Protein AF-A0A2W6E087-F1 (afdb_monomer)

Secondary structure (DSSP, 8-state):
-----------S----HHHHHHHGGGGTTHHHHTTTTS-----S-STTTTTTTT--HHHHHHHHHTS--BTTSEEEEETTEEPPGGGTEE--STT-----EE-HHHHHHHHHTTPEEEE--GGGT-HHHHHHHHHHHHHHTS-----EEE---

Radius of gyration: 19.75 Å; Cα contacts (8 Å, |Δi|>4): 188; chains: 1; bounding box: 47×32×62 Å

Structure (mmCIF, N/CA/C/O backbone):
data_AF-A0A2W6E087-F1
#
_entry.id   AF-A0A2W6E087-F1
#
loop_
_atom_site.group_PDB
_atom_site.id
_atom_site.type_symbol
_atom_site.label_atom_id
_atom_site.label_alt_id
_atom_site.label_comp_id
_atom_site.label_asym_id
_atom_site.label_entity_id
_atom_site.label_seq_id
_atom_site.pdbx_PDB_ins_code
_atom_site.Cartn_x
_atom_site.Cartn_y
_atom_site.Cartn_z
_atom_site.occupancy
_atom_site.B_iso_or_equiv
_atom_site.auth_seq_id
_atom_site.auth_comp_id
_atom_site.auth_asym_id
_atom_site.auth_atom_id
_atom_site.pdbx_PDB_model_num
ATOM 1 N N . MET A 1 1 ? 16.259 -15.821 42.003 1.00 38.47 1 MET A N 1
ATOM 2 C CA . MET A 1 1 ? 15.987 -14.399 41.713 1.00 38.47 1 MET A CA 1
ATOM 3 C C . MET A 1 1 ? 15.234 -14.382 40.394 1.00 38.47 1 MET A C 1
ATOM 5 O O . MET A 1 1 ? 15.842 -14.478 39.340 1.00 38.47 1 MET A O 1
ATOM 9 N N . THR A 1 2 ? 13.910 -14.466 40.466 1.00 31.62 2 THR A N 1
ATOM 10 C CA . THR A 1 2 ? 13.040 -14.691 39.305 1.00 31.62 2 THR A CA 1
ATOM 11 C C . THR A 1 2 ? 12.328 -13.376 39.052 1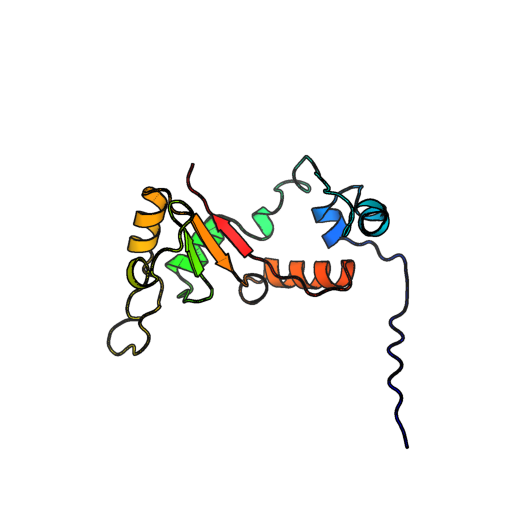.00 31.62 2 THR A C 1
ATOM 13 O O . THR A 1 2 ? 11.498 -12.962 39.858 1.00 31.62 2 THR A O 1
ATOM 16 N N . VAL A 1 3 ? 12.731 -12.662 38.003 1.00 33.72 3 VAL A N 1
ATOM 17 C CA . VAL A 1 3 ? 12.068 -11.421 37.601 1.00 33.72 3 VAL A CA 1
ATOM 18 C C . VAL A 1 3 ? 10.839 -11.822 36.796 1.00 33.72 3 VAL A C 1
ATOM 20 O O . VAL A 1 3 ? 10.934 -12.149 35.617 1.00 33.72 3 VAL A O 1
ATOM 23 N N . SER A 1 4 ? 9.691 -11.862 37.467 1.00 30.88 4 SER A N 1
ATOM 24 C CA . SER A 1 4 ? 8.390 -11.877 36.808 1.00 30.88 4 SER A CA 1
ATOM 25 C C . SER A 1 4 ? 8.163 -10.501 36.196 1.00 30.88 4 SER A C 1
ATOM 27 O O . SER A 1 4 ? 7.915 -9.530 36.910 1.00 30.88 4 SER A O 1
ATOM 29 N N . THR A 1 5 ? 8.274 -10.406 34.876 1.00 36.34 5 THR A N 1
ATOM 30 C CA . THR A 1 5 ? 7.877 -9.212 34.132 1.00 36.34 5 THR A CA 1
ATOM 31 C C . THR A 1 5 ? 6.356 -9.201 34.048 1.00 36.34 5 THR A C 1
ATOM 33 O O . THR A 1 5 ? 5.754 -9.763 33.139 1.00 36.34 5 THR A O 1
ATOM 36 N N . THR A 1 6 ? 5.714 -8.609 35.048 1.00 37.81 6 THR A N 1
ATOM 37 C CA . THR A 1 6 ? 4.302 -8.245 34.966 1.00 37.81 6 THR A CA 1
ATOM 38 C C . THR A 1 6 ? 4.203 -7.050 34.018 1.00 37.81 6 THR A C 1
ATOM 40 O O . THR A 1 6 ? 4.461 -5.919 34.429 1.00 37.81 6 THR A O 1
ATOM 43 N N . GLU A 1 7 ? 3.859 -7.271 32.747 1.00 39.56 7 GLU A N 1
ATOM 44 C CA . GLU A 1 7 ? 3.421 -6.184 31.862 1.00 39.56 7 GLU A CA 1
ATOM 45 C C . GLU A 1 7 ? 2.048 -5.688 32.330 1.00 39.56 7 GLU A C 1
ATOM 47 O O . GLU A 1 7 ? 0.986 -6.097 31.867 1.00 39.56 7 GLU A O 1
ATOM 52 N N . ALA A 1 8 ? 2.079 -4.793 33.311 1.00 49.19 8 ALA A N 1
ATOM 53 C CA . ALA A 1 8 ? 0.958 -3.943 33.658 1.00 49.19 8 ALA A CA 1
ATOM 54 C C . ALA A 1 8 ? 0.934 -2.736 32.703 1.00 49.19 8 ALA A C 1
ATOM 56 O O . ALA A 1 8 ? 1.391 -1.646 33.044 1.00 49.19 8 ALA A O 1
ATOM 57 N N . GLY A 1 9 ? 0.384 -2.926 31.501 1.00 39.34 9 GLY A N 1
ATOM 58 C CA . GLY A 1 9 ? 0.006 -1.835 30.599 1.00 39.34 9 GLY A CA 1
ATOM 59 C C . GLY A 1 9 ? -1.353 -1.234 30.985 1.00 39.34 9 GLY A C 1
ATOM 60 O O . GLY A 1 9 ? -2.394 -1.653 30.494 1.00 39.34 9 GLY A O 1
ATOM 61 N N . ARG A 1 10 ? -1.342 -0.271 31.909 1.00 46.94 10 ARG A N 1
ATOM 62 C CA . ARG A 1 10 ? -2.453 0.624 32.319 1.00 46.94 10 ARG A CA 1
ATOM 63 C C . ARG A 1 10 ? -2.859 1.543 31.138 1.00 46.94 10 ARG A C 1
ATOM 65 O O . ARG A 1 10 ? -1.960 1.976 30.435 1.00 46.94 10 ARG A O 1
ATOM 72 N N . ALA A 1 11 ? -4.094 1.982 30.845 1.00 46.34 11 ALA A N 1
ATOM 73 C CA . ALA A 1 11 ? -5.457 1.904 31.403 1.00 46.34 11 ALA A CA 1
ATOM 74 C C . ALA A 1 11 ? -6.481 2.353 30.309 1.00 46.34 11 ALA A C 1
ATOM 76 O O . ALA A 1 11 ? -6.071 2.897 29.284 1.00 46.34 11 ALA A O 1
ATOM 77 N N . PRO A 1 12 ? -7.799 2.158 30.517 1.00 46.28 12 PRO A N 1
ATOM 78 C CA . PRO A 1 12 ? -8.853 2.287 29.507 1.00 46.28 12 PRO A CA 1
ATOM 79 C C . PRO A 1 12 ? -9.319 3.739 29.289 1.00 46.28 12 PRO A C 1
ATOM 81 O O . PRO A 1 12 ? -9.363 4.525 30.230 1.00 46.28 12 PRO A O 1
ATOM 84 N N . GLY A 1 13 ? -9.734 4.071 28.059 1.00 48.97 13 GLY A N 1
ATOM 85 C CA . GLY A 1 13 ? -10.469 5.312 27.753 1.00 48.97 13 GLY A CA 1
ATOM 86 C C . GLY A 1 13 ? -9.678 6.445 27.088 1.00 48.97 13 GLY A C 1
ATOM 87 O O . GLY A 1 13 ? -10.091 7.595 27.189 1.00 48.97 13 GLY A O 1
ATOM 88 N N . GLY A 1 14 ? -8.559 6.157 26.418 1.00 62.06 14 GLY A N 1
ATOM 89 C CA . GLY A 1 14 ? -7.933 7.122 25.508 1.00 62.06 14 GLY A CA 1
ATOM 90 C C . GLY A 1 14 ? -8.779 7.293 24.247 1.00 62.06 14 GLY A C 1
ATOM 91 O O . GLY A 1 14 ? -9.333 6.310 23.747 1.00 62.06 14 GLY A O 1
ATOM 92 N N . ASP A 1 15 ? -8.893 8.526 23.740 1.00 76.62 15 ASP A N 1
ATOM 93 C CA . ASP A 1 15 ? -9.405 8.734 22.384 1.00 76.62 15 ASP A CA 1
ATOM 94 C C . ASP A 1 15 ? -8.591 7.825 21.456 1.00 76.62 15 ASP A C 1
ATOM 96 O O . ASP A 1 15 ? -7.372 7.744 21.602 1.00 76.62 15 ASP A O 1
ATOM 100 N N . ARG A 1 16 ? -9.271 7.063 20.596 1.00 91.25 16 ARG A N 1
ATOM 101 C CA . ARG A 1 16 ? -8.657 6.116 19.654 1.00 91.25 16 ARG A CA 1
ATOM 102 C C . ARG A 1 16 ? -8.608 6.786 18.284 1.00 91.25 16 ARG A C 1
ATOM 104 O O . ARG A 1 16 ? -9.470 6.488 17.453 1.00 91.25 16 ARG A O 1
ATOM 111 N N . PRO A 1 17 ? -7.743 7.790 18.062 1.00 92.62 17 PRO A N 1
ATOM 112 C CA . PRO A 1 17 ? -7.851 8.701 16.930 1.00 92.62 17 PRO A CA 1
ATOM 113 C C . PRO A 1 17 ? -7.673 8.006 15.579 1.00 92.62 17 PRO A C 1
ATOM 115 O O . PRO A 1 17 ? -8.403 8.325 14.641 1.00 92.62 17 PRO A O 1
ATOM 118 N N . ALA A 1 18 ? -6.758 7.041 15.458 1.00 94.44 18 ALA A N 1
ATOM 119 C CA . ALA A 1 18 ? -6.538 6.329 14.205 1.00 94.44 18 ALA A CA 1
ATOM 120 C C . ALA A 1 18 ? -7.697 5.366 13.918 1.00 94.44 18 ALA A C 1
ATOM 122 O O . ALA A 1 18 ? -8.208 5.326 12.796 1.00 94.44 18 ALA A O 1
ATOM 123 N N . LEU A 1 19 ? -8.200 4.665 14.939 1.00 94.44 19 LEU A N 1
ATOM 124 C CA . LEU A 1 19 ? -9.399 3.842 14.794 1.00 94.44 19 LEU A CA 1
ATOM 125 C C . LEU A 1 19 ? -10.634 4.696 14.492 1.00 94.44 19 LEU A C 1
ATOM 127 O O . LEU A 1 19 ? -11.435 4.319 13.644 1.00 94.44 19 LEU A O 1
ATOM 131 N N . ARG A 1 20 ? -10.789 5.858 15.133 1.00 92.88 20 ARG A N 1
ATOM 132 C CA . ARG A 1 20 ? -11.865 6.826 14.870 1.00 92.88 20 ARG A CA 1
ATOM 133 C C . ARG A 1 20 ? -11.789 7.372 13.457 1.00 92.88 20 ARG A C 1
ATOM 135 O O . ARG A 1 20 ? -12.823 7.532 12.818 1.00 92.88 20 ARG A O 1
ATOM 142 N N . ARG A 1 21 ? -10.589 7.581 12.926 1.00 91.69 21 ARG A N 1
ATOM 143 C CA . ARG A 1 21 ? -10.400 7.951 11.524 1.00 91.69 21 ARG A CA 1
ATOM 144 C C . ARG A 1 21 ? -10.878 6.853 10.564 1.00 91.69 21 ARG A C 1
ATOM 146 O O . ARG A 1 21 ? -11.488 7.177 9.552 1.00 91.69 21 ARG A O 1
ATOM 153 N N . CYS A 1 22 ? -10.662 5.576 10.889 1.00 91.88 22 CYS A N 1
ATOM 154 C CA . CYS A 1 22 ? -11.119 4.435 10.081 1.00 91.88 22 CYS A CA 1
ATOM 155 C C . CYS A 1 22 ? -12.618 4.119 10.236 1.00 91.88 22 CYS A C 1
ATOM 157 O O . CYS A 1 22 ? -13.301 3.825 9.258 1.00 91.88 22 CYS A O 1
ATOM 159 N N . ALA A 1 23 ? -13.124 4.137 11.469 1.00 92.12 23 ALA A N 1
ATOM 160 C CA . ALA A 1 23 ? -14.444 3.630 11.841 1.00 92.12 23 ALA A CA 1
ATOM 161 C C . ALA A 1 23 ? -15.457 4.741 12.177 1.00 92.12 23 ALA A C 1
ATOM 163 O O . ALA A 1 23 ? -16.623 4.450 12.445 1.00 92.12 23 ALA A O 1
ATOM 164 N N . GLY A 1 24 ? -15.055 6.012 12.153 1.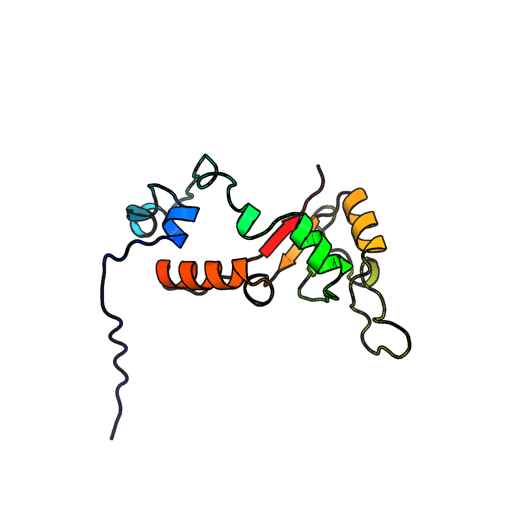00 90.06 24 GLY A N 1
ATOM 165 C CA . GLY A 1 24 ? -15.920 7.149 12.461 1.00 90.06 24 GLY A CA 1
ATOM 166 C C . GLY A 1 24 ? -16.528 7.049 13.861 1.00 90.06 24 GLY A C 1
ATOM 167 O O . GLY A 1 24 ? -15.852 6.724 14.840 1.00 90.06 24 GLY A O 1
ATOM 168 N N . SER A 1 25 ? -17.836 7.291 13.955 1.00 89.50 25 SER A N 1
ATOM 169 C CA . SER A 1 25 ? -18.595 7.162 15.206 1.00 89.50 25 SER A CA 1
ATOM 170 C C . SER A 1 25 ? -18.634 5.733 15.757 1.00 89.50 25 SER A C 1
ATOM 172 O O . SER A 1 25 ? -18.843 5.554 16.953 1.00 89.50 25 SER A O 1
ATOM 174 N N . ALA A 1 26 ? -18.384 4.710 14.932 1.00 91.62 26 ALA A N 1
ATOM 175 C CA . ALA A 1 26 ? -18.406 3.317 15.370 1.00 91.62 26 ALA A CA 1
ATOM 176 C C . ALA A 1 26 ? -17.152 2.902 16.164 1.00 91.62 26 ALA A C 1
ATOM 178 O O . ALA A 1 26 ? -17.135 1.815 16.737 1.00 91.62 26 ALA A O 1
ATOM 179 N N . ALA A 1 27 ? -16.110 3.739 16.232 1.00 92.81 27 ALA A N 1
ATOM 180 C CA . ALA A 1 27 ? -14.839 3.393 16.874 1.00 92.81 27 ALA A CA 1
ATOM 181 C C . ALA A 1 27 ? -14.953 3.037 18.367 1.00 92.81 27 ALA A C 1
ATOM 183 O O . ALA A 1 27 ? -14.220 2.175 18.854 1.00 92.81 27 ALA A O 1
ATOM 184 N N . GLU A 1 28 ? -15.887 3.657 19.091 1.00 92.12 28 GLU A N 1
ATOM 185 C CA . GLU A 1 28 ? -16.108 3.384 20.517 1.00 92.12 28 GLU A CA 1
ATOM 186 C C . GLU A 1 28 ? -16.667 1.967 20.747 1.00 92.12 28 GLU A C 1
ATOM 188 O O . GLU A 1 28 ? -16.187 1.232 21.610 1.00 92.12 28 GLU A O 1
ATOM 193 N N . GLY A 1 29 ? -17.615 1.537 19.905 1.00 93.25 29 GLY A N 1
ATOM 194 C CA . GLY A 1 29 ? -18.236 0.206 19.952 1.00 93.25 29 GLY A CA 1
ATOM 195 C C . GLY A 1 29 ? -17.536 -0.868 19.113 1.00 93.25 29 GLY A C 1
ATOM 196 O O . GLY A 1 29 ? -17.927 -2.034 19.168 1.00 93.25 29 GLY A O 1
ATOM 197 N N . PHE A 1 30 ? -16.502 -0.512 18.345 1.00 94.75 30 PHE A N 1
ATOM 198 C CA . PHE A 1 30 ? -15.925 -1.363 17.299 1.00 94.75 30 PHE A CA 1
ATOM 199 C C . PHE A 1 30 ? -15.524 -2.763 17.787 1.00 94.75 30 PHE A C 1
ATOM 201 O O . PHE A 1 30 ? -15.932 -3.766 17.198 1.00 94.75 30 PHE A O 1
ATOM 208 N N . ALA A 1 31 ? -14.780 -2.845 18.893 1.00 93.81 31 ALA A N 1
ATOM 209 C CA . ALA A 1 31 ? -14.317 -4.118 19.446 1.00 93.81 31 ALA A CA 1
ATOM 210 C C . ALA A 1 31 ? -15.472 -5.014 19.934 1.00 93.81 31 ALA A C 1
ATOM 212 O O . ALA A 1 31 ? -15.426 -6.230 19.780 1.00 93.81 31 ALA A O 1
ATOM 213 N N . ARG A 1 32 ? -16.523 -4.411 20.502 1.00 94.50 32 ARG A N 1
ATOM 214 C CA . ARG A 1 32 ? -17.683 -5.124 21.053 1.00 94.50 32 ARG A CA 1
ATOM 215 C C . ARG A 1 32 ? -18.606 -5.637 19.951 1.00 94.50 32 ARG A C 1
ATOM 217 O O . ARG A 1 32 ? -19.082 -6.768 20.014 1.00 94.50 32 ARG A O 1
ATOM 224 N N . ASP A 1 33 ? -18.871 -4.793 18.959 1.00 96.25 33 ASP A N 1
ATOM 225 C CA . ASP A 1 33 ? -19.955 -5.010 18.004 1.00 96.25 33 ASP A CA 1
ATOM 226 C C . ASP A 1 33 ? -19.495 -5.539 16.643 1.00 96.25 33 ASP A C 1
ATOM 228 O O . ASP A 1 33 ? -20.327 -6.082 15.917 1.00 96.25 33 ASP A O 1
ATOM 232 N N . HIS A 1 34 ? -18.222 -5.373 16.265 1.00 96.25 34 HIS A N 1
ATOM 233 C CA . HIS A 1 34 ? -17.748 -5.647 14.900 1.00 96.25 34 HIS A CA 1
ATOM 234 C C . HIS A 1 34 ? -16.509 -6.543 14.839 1.00 96.25 34 HIS A C 1
ATOM 236 O O . HIS A 1 34 ? -16.513 -7.504 14.065 1.00 96.25 34 HIS A O 1
ATOM 242 N N . TRP A 1 35 ? -15.477 -6.279 15.647 1.00 94.56 35 TRP A N 1
ATOM 243 C CA . TRP A 1 35 ? -14.206 -7.012 15.577 1.00 94.56 35 TRP A CA 1
ATOM 244 C C . TRP A 1 35 ? -14.397 -8.526 15.744 1.00 94.56 35 TRP A C 1
ATOM 246 O O . TRP A 1 35 ? -14.852 -8.995 16.784 1.00 94.56 35 TRP A O 1
ATOM 256 N N . GLY A 1 36 ? -14.080 -9.292 14.694 1.00 94.44 36 GLY A N 1
ATOM 257 C CA . GLY A 1 36 ? -14.244 -10.751 14.663 1.00 94.44 36 GLY A CA 1
ATOM 258 C C . GLY A 1 36 ? -15.696 -11.252 14.650 1.00 94.44 36 GLY A C 1
ATOM 259 O O . GLY A 1 36 ? -15.919 -12.443 14.845 1.00 94.44 36 GLY A O 1
ATOM 260 N N . ARG A 1 37 ? -16.691 -10.372 14.452 1.00 96.81 37 ARG A N 1
ATOM 261 C CA . ARG A 1 37 ? -18.122 -10.717 14.570 1.00 96.81 37 ARG A CA 1
ATOM 262 C C . ARG A 1 37 ? -18.928 -10.417 13.316 1.00 96.81 37 ARG A C 1
ATOM 264 O O . ARG A 1 37 ? -19.669 -11.274 12.848 1.00 96.81 37 ARG A O 1
ATOM 271 N N . ARG A 1 38 ? -18.835 -9.192 12.795 1.00 96.94 38 ARG A N 1
ATOM 272 C CA . ARG A 1 38 ? -19.607 -8.757 11.622 1.00 96.94 38 ARG A CA 1
ATOM 273 C C . ARG A 1 38 ? -18.902 -7.617 10.892 1.00 96.94 38 ARG A C 1
ATOM 275 O O . ARG A 1 38 ? -18.233 -6.811 11.543 1.00 96.94 38 ARG A O 1
ATOM 282 N N . PRO A 1 39 ? -19.083 -7.503 9.568 1.00 96.31 39 PRO A N 1
ATOM 283 C CA . PRO A 1 39 ? -18.520 -6.394 8.811 1.00 96.31 39 PRO A CA 1
ATOM 284 C C . PRO A 1 39 ? -19.035 -5.042 9.326 1.00 96.31 39 PRO A C 1
ATOM 286 O O . PRO A 1 39 ? -20.153 -4.925 9.838 1.00 96.31 39 PRO A O 1
ATOM 289 N N . LEU A 1 40 ? -18.202 -4.013 9.181 1.00 94.50 40 LEU A N 1
ATOM 290 C CA . LEU A 1 40 ? -18.549 -2.613 9.399 1.00 94.50 40 LEU A CA 1
ATOM 291 C C . LEU A 1 40 ? -18.326 -1.862 8.085 1.00 94.50 40 LEU A C 1
ATOM 293 O O . LEU A 1 40 ? -17.226 -1.897 7.542 1.00 94.50 40 LEU A O 1
ATOM 297 N N . LEU A 1 41 ? -19.360 -1.180 7.593 1.00 93.25 41 LEU A N 1
ATOM 298 C CA . LEU A 1 41 ? -19.257 -0.260 6.464 1.00 93.25 41 LEU A CA 1
ATOM 299 C C . LEU A 1 41 ? -19.451 1.167 6.975 1.00 93.25 41 LEU A C 1
ATOM 301 O O . LEU A 1 41 ? -20.562 1.544 7.349 1.00 93.25 41 LEU A O 1
ATOM 305 N N . CYS A 1 42 ? -18.388 1.962 6.938 1.00 88.38 42 CYS A N 1
ATOM 306 C CA . CYS A 1 42 ? -18.456 3.396 7.189 1.00 88.38 42 CYS A CA 1
ATOM 307 C C . CYS A 1 42 ? -18.545 4.126 5.848 1.00 88.38 42 CYS A C 1
ATOM 309 O O . CYS A 1 42 ? -17.722 3.907 4.962 1.00 88.38 42 CYS A O 1
ATOM 311 N N . ARG A 1 43 ? -19.576 4.959 5.676 1.00 85.25 43 ARG A N 1
ATOM 312 C CA . ARG A 1 43 ? -19.765 5.769 4.466 1.00 85.25 43 ARG A CA 1
ATOM 313 C C . ARG A 1 43 ? -19.263 7.189 4.705 1.00 85.25 43 ARG A C 1
ATOM 315 O O . ARG A 1 43 ? -19.478 7.737 5.782 1.00 85.25 43 ARG A O 1
ATOM 322 N N . GLY A 1 44 ? -18.678 7.782 3.667 1.00 73.12 44 GLY A N 1
ATOM 323 C CA . GLY A 1 44 ? -18.071 9.112 3.715 1.00 73.12 44 GLY A CA 1
ATOM 324 C C . GLY A 1 44 ? -16.561 9.044 3.936 1.00 73.12 44 GLY A C 1
ATOM 325 O O . GLY A 1 44 ? -16.055 8.134 4.590 1.00 73.12 44 GLY A O 1
ATOM 326 N N . ALA A 1 45 ? -15.837 9.994 3.349 1.00 61.47 45 ALA A N 1
ATOM 327 C CA . ALA A 1 45 ? -14.410 10.128 3.586 1.00 61.47 45 ALA A CA 1
ATOM 328 C C . ALA A 1 45 ? -14.172 10.613 5.029 1.00 61.47 45 ALA A C 1
ATOM 330 O O . ALA A 1 45 ? -14.912 11.489 5.494 1.00 61.47 45 ALA A O 1
ATOM 331 N N . PRO A 1 46 ? -13.132 10.121 5.728 1.00 64.81 46 PRO A N 1
ATOM 332 C CA . PRO A 1 46 ? -12.570 10.871 6.844 1.00 64.81 46 PRO A CA 1
ATOM 333 C C . PRO A 1 46 ? -12.349 12.322 6.386 1.00 64.81 46 PRO A C 1
ATOM 335 O O . PRO A 1 46 ? -11.935 12.549 5.250 1.00 64.81 46 PRO A O 1
ATOM 338 N N . SER A 1 47 ? -12.712 13.285 7.232 1.00 59.72 47 SER A N 1
ATOM 339 C CA . SER A 1 47 ? -12.749 14.733 6.961 1.00 59.72 47 SER A CA 1
ATOM 340 C C . SER A 1 47 ? -11.797 15.248 5.861 1.00 59.72 47 SER A C 1
ATOM 342 O O . SER A 1 47 ? -10.594 14.995 5.897 1.00 59.72 47 SER A O 1
ATOM 344 N N . GLY A 1 48 ? -12.330 16.052 4.933 1.00 65.62 48 GLY A N 1
ATOM 345 C CA . GLY A 1 48 ? -11.567 16.805 3.928 1.00 65.62 48 GLY A CA 1
ATOM 346 C C . GLY A 1 48 ? -11.181 15.987 2.694 1.00 65.62 48 GLY A C 1
ATOM 347 O O . GLY A 1 48 ? -11.835 16.093 1.659 1.00 65.62 48 GLY A O 1
ATOM 348 N N . HIS A 1 49 ? -10.121 15.182 2.804 1.00 64.31 49 HIS A N 1
ATOM 349 C CA . HIS A 1 49 ? -9.451 14.510 1.673 1.00 64.31 49 HIS A CA 1
ATOM 350 C C . HIS A 1 49 ? -9.366 12.979 1.827 1.00 64.31 49 HIS A C 1
ATOM 352 O O . HIS A 1 49 ? -8.623 12.308 1.108 1.00 64.31 49 HIS A O 1
ATOM 358 N N . GLY A 1 50 ? -10.103 12.403 2.780 1.00 83.38 50 GLY A N 1
ATOM 359 C CA . GLY A 1 50 ? -10.070 10.972 3.062 1.00 83.38 50 GLY A CA 1
ATOM 360 C C . GLY A 1 50 ? -8.727 10.513 3.625 1.00 83.38 50 GLY A C 1
ATOM 361 O O . GLY A 1 50 ? -8.365 10.867 4.747 1.00 83.38 50 GLY A O 1
ATOM 362 N N . PHE A 1 51 ? -8.019 9.683 2.860 1.00 91.62 51 PHE A N 1
ATOM 363 C CA . PHE A 1 51 ? -6.698 9.147 3.212 1.00 91.62 51 PHE A CA 1
ATOM 364 C C . PHE A 1 51 ? -5.600 9.574 2.224 1.00 91.62 51 PHE A C 1
ATOM 366 O O . PHE A 1 51 ? -4.506 9.011 2.243 1.00 91.62 51 PHE A O 1
ATOM 373 N N . ALA A 1 52 ? -5.875 10.558 1.361 1.00 91.62 52 ALA A N 1
ATOM 374 C CA . ALA A 1 52 ? -4.918 11.021 0.356 1.00 91.62 52 ALA A CA 1
ATOM 375 C C . ALA A 1 52 ? -3.654 11.666 0.964 1.00 91.62 52 ALA A C 1
ATOM 377 O O . ALA A 1 52 ? -2.603 11.657 0.334 1.00 91.62 52 ALA A O 1
ATOM 378 N N . ASP A 1 53 ? -3.734 12.179 2.196 1.00 92.50 53 ASP A N 1
ATOM 379 C CA . ASP A 1 53 ? -2.596 12.636 3.010 1.00 92.50 53 ASP A CA 1
ATOM 380 C C . ASP A 1 53 ? -1.684 11.489 3.469 1.00 92.50 53 ASP A C 1
ATOM 382 O O . ASP A 1 53 ? -0.499 11.705 3.718 1.00 92.50 53 ASP A O 1
ATOM 386 N N . LEU A 1 54 ? -2.217 10.269 3.584 1.00 94.94 54 LEU A N 1
ATOM 387 C CA . LEU A 1 54 ? -1.423 9.096 3.929 1.00 94.94 54 LEU A CA 1
ATOM 388 C C . LEU A 1 54 ? -0.760 8.490 2.692 1.00 94.94 54 LEU A C 1
ATOM 390 O O . LEU A 1 54 ? 0.414 8.118 2.734 1.00 94.94 54 LEU A O 1
ATOM 394 N N . PHE A 1 55 ? -1.519 8.354 1.602 1.00 96.00 55 PHE A N 1
ATOM 395 C CA . PHE A 1 55 ? -1.044 7.730 0.373 1.00 96.00 55 PHE A CA 1
ATOM 396 C C . PHE A 1 55 ? -1.894 8.149 -0.832 1.00 96.00 55 PHE A C 1
ATOM 398 O O . PHE A 1 55 ? -3.123 8.097 -0.784 1.00 96.00 55 PHE A O 1
ATOM 405 N N . SER A 1 56 ? -1.236 8.535 -1.925 1.00 94.81 56 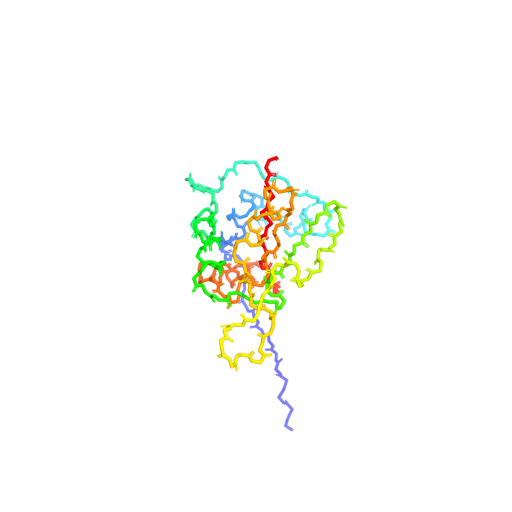SER A N 1
ATOM 406 C CA . SER A 1 56 ? -1.862 9.032 -3.155 1.00 94.81 56 SER A CA 1
ATOM 407 C C . SER A 1 56 ? -1.261 8.360 -4.394 1.00 94.81 56 SER A C 1
ATOM 409 O O . SER A 1 56 ? -0.270 7.635 -4.300 1.00 94.81 56 SER A O 1
ATOM 411 N N . LEU A 1 57 ? -1.831 8.612 -5.577 1.00 93.31 57 LEU A N 1
ATOM 412 C CA . LEU A 1 57 ? -1.236 8.149 -6.837 1.00 93.31 57 LEU A CA 1
ATOM 413 C C . LEU A 1 57 ? 0.138 8.786 -7.106 1.00 93.31 57 LEU A C 1
ATOM 415 O O . LEU A 1 57 ? 1.011 8.114 -7.645 1.00 93.31 57 LEU A O 1
ATOM 419 N N . ASP A 1 58 ? 0.377 10.016 -6.645 1.00 94.75 58 ASP A N 1
ATOM 420 C CA . ASP A 1 58 ? 1.703 10.643 -6.729 1.00 94.75 58 ASP A CA 1
ATOM 421 C C . ASP A 1 58 ? 2.734 9.896 -5.868 1.00 94.75 58 ASP A C 1
ATOM 423 O O . ASP A 1 58 ? 3.887 9.735 -6.268 1.00 94.75 58 ASP A O 1
ATOM 427 N N . ALA A 1 59 ? 2.317 9.376 -4.705 1.00 95.50 59 ALA A N 1
ATOM 428 C CA . ALA A 1 59 ? 3.166 8.524 -3.873 1.00 95.50 59 ALA A CA 1
ATOM 429 C C . ALA A 1 59 ? 3.460 7.171 -4.546 1.00 95.50 59 ALA A C 1
ATOM 431 O O . ALA A 1 59 ? 4.556 6.627 -4.392 1.00 95.50 59 ALA A O 1
ATOM 432 N N . VAL A 1 60 ? 2.507 6.633 -5.318 1.00 94.50 60 VAL A N 1
ATOM 433 C CA . VAL A 1 60 ? 2.718 5.423 -6.130 1.00 94.50 60 VAL A CA 1
ATOM 434 C C . VAL A 1 60 ? 3.754 5.688 -7.219 1.00 94.50 60 VAL A C 1
ATOM 436 O O . VAL A 1 60 ? 4.710 4.917 -7.320 1.00 94.50 60 VAL A O 1
ATOM 439 N N . ASP A 1 61 ? 3.615 6.778 -7.981 1.00 93.44 61 ASP A N 1
ATOM 440 C CA . ASP A 1 61 ? 4.619 7.180 -8.974 1.00 93.44 61 ASP A CA 1
ATOM 441 C C . ASP A 1 61 ? 5.991 7.379 -8.322 1.00 93.44 61 ASP A C 1
ATOM 443 O O . ASP A 1 61 ? 6.990 6.862 -8.811 1.00 93.44 61 ASP A O 1
ATOM 447 N N . GLU A 1 62 ? 6.065 8.048 -7.171 1.00 94.75 62 GLU A N 1
ATOM 448 C CA . GLU A 1 62 ? 7.334 8.223 -6.470 1.00 94.75 62 GLU A CA 1
ATOM 449 C C . GLU A 1 62 ? 8.005 6.893 -6.117 1.00 94.75 62 GLU A C 1
ATOM 451 O O . GLU A 1 62 ? 9.201 6.704 -6.375 1.00 94.75 62 GLU A O 1
ATOM 456 N N . LEU A 1 63 ? 7.245 5.968 -5.526 1.00 93.12 63 LEU A N 1
ATOM 457 C CA . LEU A 1 63 ? 7.759 4.666 -5.120 1.00 93.12 63 LEU A CA 1
ATOM 458 C C . LEU A 1 63 ? 8.257 3.859 -6.321 1.00 93.12 63 LEU A C 1
ATOM 460 O O . LEU A 1 63 ? 9.346 3.286 -6.266 1.00 93.12 63 LEU A O 1
ATOM 464 N N . VAL A 1 64 ? 7.481 3.835 -7.402 1.00 91.12 64 VAL A N 1
ATOM 465 C CA . VAL A 1 64 ? 7.784 3.058 -8.609 1.00 91.12 64 VAL A CA 1
ATOM 466 C C . VAL A 1 64 ? 8.928 3.684 -9.407 1.00 91.12 64 VAL A C 1
ATOM 468 O O . VAL A 1 64 ? 9.849 2.978 -9.818 1.00 91.12 64 VAL A O 1
ATOM 471 N N . SER A 1 65 ? 8.889 4.999 -9.610 1.00 90.69 65 SER A N 1
ATOM 472 C CA . SER A 1 65 ? 9.748 5.704 -10.563 1.00 90.69 65 SER A CA 1
ATOM 473 C C . SER A 1 65 ? 11.057 6.199 -9.944 1.00 90.69 65 SER A C 1
ATOM 475 O O . SER A 1 65 ? 12.060 6.301 -10.649 1.00 90.69 65 SER A O 1
ATOM 477 N N . ARG A 1 66 ? 11.080 6.523 -8.639 1.00 90.94 66 ARG A N 1
ATOM 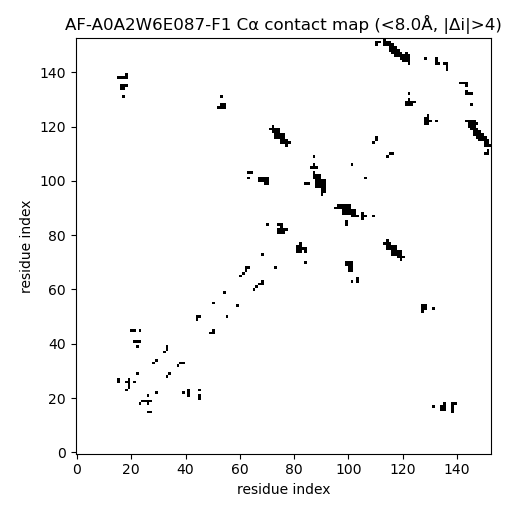478 C CA . ARG A 1 66 ? 12.215 7.230 -8.002 1.00 90.94 66 ARG A CA 1
ATOM 479 C C . ARG A 1 66 ? 12.872 6.484 -6.844 1.00 90.94 66 ARG A C 1
ATOM 481 O O . ARG A 1 66 ? 14.044 6.720 -6.568 1.00 90.94 66 ARG A O 1
ATOM 488 N N . ARG A 1 67 ? 12.153 5.595 -6.156 1.00 89.56 67 ARG A N 1
ATOM 489 C CA . ARG A 1 67 ? 12.632 4.957 -4.910 1.00 89.56 67 ARG A CA 1
ATOM 490 C C . ARG A 1 67 ? 13.270 3.578 -5.115 1.00 89.56 67 ARG A C 1
ATOM 492 O O . ARG A 1 67 ? 13.628 2.934 -4.134 1.00 89.56 67 ARG A O 1
ATOM 499 N N . GLY A 1 68 ? 13.420 3.125 -6.365 1.00 86.38 68 GLY A N 1
ATOM 500 C CA . GLY A 1 68 ? 14.076 1.853 -6.688 1.00 86.38 68 GLY A CA 1
ATOM 501 C C . GLY A 1 68 ? 13.373 0.648 -6.062 1.00 86.38 68 GLY A C 1
ATOM 502 O O . GLY A 1 68 ? 14.034 -0.222 -5.501 1.00 86.38 68 GLY A O 1
ATOM 503 N N . LEU A 1 69 ? 12.036 0.620 -6.108 1.00 90.94 69 LEU A N 1
ATOM 504 C CA . LEU A 1 69 ? 11.231 -0.439 -5.503 1.00 90.94 69 LEU A CA 1
ATOM 505 C C . LEU A 1 69 ? 11.609 -1.823 -6.055 1.00 90.94 69 LEU A C 1
ATOM 507 O O . LEU A 1 69 ? 11.912 -1.983 -7.240 1.00 90.94 69 LEU A O 1
ATOM 511 N N . ARG A 1 70 ? 11.583 -2.832 -5.180 1.00 91.69 70 ARG A N 1
ATOM 512 C CA . ARG A 1 70 ? 11.983 -4.213 -5.478 1.00 91.69 70 ARG A CA 1
ATOM 513 C C . ARG A 1 70 ? 10.964 -5.210 -4.960 1.00 91.69 70 ARG A C 1
ATOM 515 O O . ARG A 1 70 ? 10.172 -4.915 -4.060 1.00 91.69 70 ARG A O 1
ATOM 522 N N . THR A 1 71 ? 11.021 -6.430 -5.480 1.00 87.50 71 THR A N 1
ATOM 523 C CA . THR A 1 71 ? 10.321 -7.554 -4.853 1.00 87.50 71 THR A CA 1
ATOM 524 C C . THR A 1 71 ? 10.935 -7.886 -3.482 1.00 87.50 71 THR A C 1
ATOM 526 O O . THR A 1 71 ? 12.136 -7.708 -3.299 1.00 87.50 71 THR A O 1
ATOM 529 N N . PRO A 1 72 ? 10.147 -8.347 -2.494 1.00 89.19 72 PRO A N 1
ATOM 530 C CA . PRO A 1 72 ? 8.721 -8.632 -2.564 1.00 89.19 72 PRO A CA 1
ATOM 531 C C . PRO A 1 72 ? 7.832 -7.422 -2.230 1.00 89.19 72 PRO A C 1
ATOM 533 O O . PRO A 1 72 ? 6.652 -7.627 -2.034 1.00 89.19 72 PRO A O 1
ATOM 536 N N . PHE A 1 73 ? 8.295 -6.171 -2.163 1.00 93.38 73 PHE A N 1
ATOM 537 C CA . PHE A 1 73 ? 7.434 -5.032 -1.766 1.00 93.38 73 PHE A CA 1
ATOM 538 C C . PHE A 1 73 ? 6.400 -4.607 -2.825 1.00 93.38 73 PHE A C 1
ATOM 540 O O . PHE A 1 73 ? 5.539 -3.767 -2.563 1.00 93.38 73 PHE A O 1
ATOM 547 N N . ILE A 1 74 ? 6.438 -5.246 -3.994 1.00 95.75 74 ILE A N 1
ATOM 548 C CA . ILE A 1 74 ? 5.478 -5.101 -5.084 1.00 95.75 74 ILE A CA 1
ATOM 549 C C . ILE A 1 74 ? 5.133 -6.463 -5.691 1.00 95.75 74 ILE A C 1
ATOM 551 O O . ILE A 1 74 ? 6.009 -7.306 -5.909 1.00 95.75 74 ILE A O 1
ATOM 555 N N . ARG A 1 75 ? 3.847 -6.665 -5.978 1.00 96.81 75 ARG A N 1
ATOM 556 C CA . ARG A 1 75 ? 3.324 -7.745 -6.822 1.00 96.81 75 ARG A CA 1
ATOM 557 C C . ARG A 1 75 ? 2.404 -7.161 -7.880 1.00 96.81 75 ARG A C 1
ATOM 559 O O . ARG A 1 75 ? 1.807 -6.110 -7.662 1.00 96.81 75 ARG A O 1
ATOM 566 N N . VAL A 1 76 ? 2.256 -7.877 -8.985 1.00 97.81 76 VAL A N 1
ATOM 567 C CA . VAL A 1 76 ? 1.283 -7.553 -10.028 1.00 97.81 76 VAL A CA 1
ATOM 568 C C . VAL A 1 76 ? 0.350 -8.742 -10.206 1.00 97.81 76 VAL A C 1
ATOM 570 O O . VAL A 1 76 ? 0.799 -9.890 -10.210 1.00 97.81 76 VAL A O 1
ATOM 573 N N . VAL A 1 77 ? -0.948 -8.471 -10.303 1.00 97.88 77 VAL A N 1
ATOM 574 C CA . VAL A 1 77 ? -1.995 -9.473 -10.527 1.00 97.88 77 VAL A CA 1
ATOM 575 C C . VAL A 1 77 ? -2.758 -9.088 -11.786 1.00 97.88 77 VAL A C 1
ATOM 577 O O . VAL A 1 77 ? -3.144 -7.935 -11.932 1.00 97.88 77 VAL A O 1
ATOM 580 N N . GLN A 1 78 ? -2.983 -10.041 -12.682 1.00 97.25 78 GLN A N 1
ATOM 581 C CA . GLN A 1 78 ? -3.765 -9.862 -13.904 1.00 97.25 78 GLN A CA 1
ATOM 582 C C . GLN A 1 78 ? -4.685 -11.075 -14.053 1.00 97.25 78 GLN A C 1
ATOM 584 O O . GLN A 1 78 ? -4.247 -12.203 -13.822 1.00 97.25 78 GLN A O 1
ATOM 589 N N . ASP A 1 79 ? -5.967 -10.846 -14.342 1.00 94.69 79 ASP A N 1
ATOM 590 C CA . ASP A 1 79 ? -6.980 -11.904 -14.494 1.00 94.69 79 ASP A CA 1
ATOM 591 C C . ASP A 1 79 ? -7.015 -12.901 -13.318 1.00 94.69 79 ASP A C 1
ATOM 593 O O . ASP A 1 79 ? -7.077 -14.120 -13.478 1.00 94.69 79 ASP A O 1
ATOM 597 N N . GLY A 1 80 ? -6.902 -12.373 -12.094 1.00 93.50 80 GLY A N 1
ATOM 598 C CA . GLY A 1 80 ? -6.899 -13.163 -10.858 1.00 93.50 80 GLY A CA 1
ATOM 599 C C . GLY A 1 80 ? -5.615 -13.961 -10.594 1.00 93.50 80 GLY A C 1
ATOM 600 O O . GLY A 1 80 ? -5.518 -14.621 -9.561 1.00 93.50 80 GLY A O 1
ATOM 601 N N . SER A 1 81 ? -4.616 -13.881 -11.476 1.00 96.69 81 SER A N 1
ATOM 602 C CA . SER A 1 81 ? -3.357 -14.623 -11.374 1.00 96.69 81 SER A CA 1
ATOM 603 C C . SER A 1 81 ? -2.166 -13.702 -11.124 1.00 96.69 81 SER A C 1
ATOM 605 O O . SER A 1 81 ? -2.093 -12.586 -11.637 1.00 96.69 81 SER A O 1
ATOM 607 N N . ALA A 1 82 ? -1.200 -14.168 -10.331 1.00 97.25 82 ALA A N 1
ATOM 608 C CA . ALA A 1 82 ? 0.044 -13.436 -10.128 1.00 97.25 82 ALA A CA 1
ATOM 609 C C . ALA A 1 82 ? 0.861 -13.400 -11.430 1.00 97.25 82 ALA A C 1
ATOM 611 O O . ALA A 1 82 ? 1.105 -14.435 -12.051 1.00 97.25 82 ALA A O 1
ATOM 612 N N . VAL A 1 83 ? 1.312 -12.210 -11.820 1.00 97.88 83 VAL A N 1
ATOM 613 C CA . VAL A 1 83 ? 2.209 -12.014 -12.960 1.00 97.88 83 VAL A CA 1
ATOM 614 C C . VAL A 1 83 ? 3.638 -12.358 -12.532 1.00 97.88 83 VAL A C 1
ATOM 616 O O . VAL A 1 83 ? 4.077 -11.946 -11.458 1.00 97.88 83 VAL A O 1
ATOM 619 N N . ASP A 1 84 ? 4.379 -13.088 -13.373 1.00 96.88 84 ASP A N 1
ATOM 620 C CA . ASP A 1 84 ? 5.804 -13.366 -13.139 1.00 96.88 84 ASP A CA 1
ATOM 621 C C . ASP A 1 84 ? 6.576 -12.041 -12.958 1.00 96.88 84 ASP A C 1
ATOM 623 O O . ASP A 1 84 ? 6.541 -11.203 -13.869 1.00 96.88 84 ASP A O 1
ATOM 627 N N . PRO A 1 85 ? 7.304 -11.845 -11.836 1.00 96.31 85 PRO A N 1
ATOM 628 C CA . PRO A 1 85 ? 8.149 -10.676 -11.609 1.00 96.31 85 PRO A CA 1
ATOM 629 C C . PRO A 1 85 ? 9.037 -10.287 -12.786 1.00 96.31 85 PRO A C 1
ATOM 631 O O . PRO A 1 85 ? 9.171 -9.102 -13.080 1.00 96.31 85 PRO A O 1
ATOM 634 N N . ARG A 1 86 ? 9.562 -11.258 -13.541 1.00 94.94 86 ARG A N 1
ATOM 635 C CA . ARG A 1 86 ? 10.425 -11.005 -14.707 1.00 94.94 86 ARG A CA 1
ATOM 636 C C . ARG A 1 86 ? 9.739 -10.175 -15.796 1.00 94.94 86 ARG A C 1
ATOM 638 O O . ARG A 1 86 ? 10.427 -9.544 -16.598 1.00 94.94 86 ARG A O 1
ATOM 645 N N . ARG A 1 87 ? 8.399 -10.151 -15.832 1.00 96.62 87 ARG A N 1
ATOM 646 C CA . ARG A 1 87 ? 7.624 -9.313 -16.760 1.00 96.62 87 ARG A CA 1
ATOM 647 C C . ARG A 1 87 ? 7.646 -7.835 -16.382 1.00 96.62 87 ARG A C 1
ATOM 649 O O . ARG A 1 87 ? 7.485 -7.010 -17.272 1.00 96.62 87 ARG A O 1
ATOM 656 N N . TYR A 1 88 ? 7.868 -7.492 -15.113 1.00 95.94 88 TYR A N 1
ATOM 657 C CA . TYR A 1 88 ? 7.840 -6.108 -14.623 1.00 95.94 88 TYR A CA 1
ATOM 658 C C . TYR A 1 88 ? 9.092 -5.675 -13.851 1.00 95.94 88 TYR A C 1
ATOM 660 O O . TYR A 1 88 ? 9.151 -4.549 -13.355 1.00 95.94 88 TYR A O 1
ATOM 668 N N . THR A 1 89 ? 10.116 -6.524 -13.773 1.00 95.69 89 THR A N 1
ATOM 669 C CA . THR A 1 89 ? 11.432 -6.180 -13.224 1.00 95.69 89 THR A CA 1
ATOM 670 C C . THR A 1 89 ? 12.523 -6.210 -14.290 1.00 95.69 89 THR A C 1
ATOM 672 O O . THR A 1 89 ? 12.350 -6.733 -15.396 1.00 95.69 89 THR A O 1
ATOM 675 N N . ARG A 1 90 ? 13.666 -5.610 -13.964 1.00 92.50 90 ARG A N 1
ATOM 676 C CA . ARG A 1 90 ? 14.908 -5.638 -14.736 1.00 92.50 90 ARG A CA 1
ATOM 677 C C . ARG A 1 90 ? 16.118 -5.614 -13.798 1.00 92.50 90 ARG A C 1
ATOM 679 O O . ARG A 1 90 ? 15.978 -5.392 -12.596 1.00 92.50 90 ARG A O 1
ATOM 686 N N . SER A 1 91 ? 17.308 -5.819 -14.364 1.00 89.94 91 SER A N 1
ATOM 687 C CA . SER A 1 91 ? 18.561 -5.588 -13.638 1.00 89.94 91 S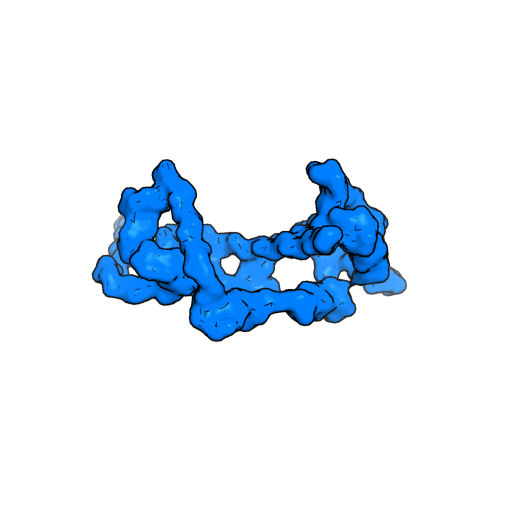ER A CA 1
ATOM 688 C C . SER A 1 91 ? 18.658 -4.130 -13.178 1.00 89.94 91 SER A C 1
ATOM 690 O O . SER A 1 91 ? 18.236 -3.221 -13.898 1.00 89.94 91 SER A O 1
ATOM 692 N N . GLY A 1 92 ? 19.230 -3.912 -11.993 1.00 83.81 92 GLY A N 1
ATOM 693 C CA . GLY A 1 92 ? 19.430 -2.573 -11.429 1.00 83.81 92 GLY A CA 1
ATOM 694 C C . GLY A 1 92 ? 20.412 -1.678 -12.198 1.00 83.81 92 GLY A C 1
ATOM 695 O O . GLY A 1 92 ? 20.574 -0.513 -11.849 1.00 83.81 92 GLY A O 1
ATOM 696 N N . GLY A 1 93 ? 21.051 -2.193 -13.252 1.00 83.50 93 GLY A N 1
ATOM 697 C CA . GLY A 1 93 ? 21.970 -1.449 -14.109 1.00 83.50 93 GLY A CA 1
ATOM 698 C C . GLY A 1 93 ? 23.253 -2.225 -14.396 1.00 83.50 93 GLY A C 1
ATOM 699 O O . GLY A 1 93 ? 23.370 -3.410 -14.085 1.00 83.50 93 GLY A O 1
ATOM 700 N N . ALA A 1 94 ? 24.230 -1.554 -15.005 1.00 82.94 94 ALA A N 1
ATOM 701 C CA . ALA A 1 94 ? 25.524 -2.159 -15.304 1.00 82.94 94 ALA A CA 1
ATOM 702 C C . ALA A 1 94 ? 26.208 -2.651 -14.016 1.00 82.94 94 ALA A C 1
ATOM 704 O O . ALA A 1 94 ? 26.394 -1.882 -13.076 1.00 82.94 94 ALA A O 1
ATOM 705 N N . GLY A 1 95 ? 26.565 -3.937 -13.976 1.00 83.25 95 GLY A N 1
ATOM 706 C CA . GLY A 1 95 ? 27.194 -4.567 -12.811 1.00 83.25 95 GLY A CA 1
ATOM 707 C C . GLY A 1 95 ? 26.243 -4.900 -11.656 1.00 83.25 95 GLY A C 1
ATOM 708 O O . GLY A 1 95 ? 26.703 -5.391 -10.631 1.00 83.25 95 GLY A O 1
ATOM 709 N N . ALA A 1 96 ? 24.933 -4.665 -11.793 1.00 84.75 96 ALA A N 1
ATOM 710 C CA . ALA A 1 96 ? 23.979 -5.035 -10.756 1.00 84.75 96 ALA A CA 1
ATOM 711 C C . ALA A 1 96 ? 23.702 -6.545 -10.780 1.00 84.75 96 ALA A C 1
ATOM 713 O O . ALA A 1 96 ? 23.146 -7.075 -11.743 1.00 84.75 96 ALA A O 1
ATOM 714 N N . GLU A 1 97 ? 24.021 -7.217 -9.676 1.00 85.56 97 GLU A N 1
ATOM 715 C CA . GLU A 1 97 ? 23.688 -8.633 -9.456 1.00 85.56 97 GLU A CA 1
ATOM 716 C C . GLU A 1 97 ? 22.192 -8.846 -9.163 1.00 85.56 97 GLU A C 1
ATOM 718 O O . GLU A 1 97 ? 21.672 -9.957 -9.260 1.00 85.56 97 GLU A O 1
ATOM 723 N N . ILE A 1 98 ? 21.476 -7.770 -8.825 1.00 84.62 98 ILE A N 1
ATOM 724 C CA . ILE A 1 98 ? 20.040 -7.794 -8.547 1.00 84.62 98 ILE A CA 1
ATOM 725 C C . ILE A 1 98 ? 19.224 -7.673 -9.843 1.00 84.62 98 ILE A C 1
ATOM 727 O O . ILE A 1 98 ? 19.384 -6.726 -10.613 1.00 84.62 98 ILE A O 1
ATOM 731 N N . GLY A 1 99 ? 18.336 -8.645 -10.076 1.00 85.88 99 GLY A N 1
ATOM 732 C CA . GLY A 1 99 ? 17.464 -8.738 -11.261 1.00 85.88 99 GLY A CA 1
ATOM 733 C C . GLY A 1 99 ? 16.007 -8.317 -11.031 1.00 85.88 99 GLY A C 1
ATOM 734 O O . GLY A 1 99 ? 15.154 -8.514 -11.899 1.00 85.88 99 GLY A O 1
ATOM 735 N N . ASP A 1 100 ? 15.701 -7.792 -9.849 1.00 91.38 100 ASP A N 1
ATOM 736 C CA . ASP A 1 100 ? 14.343 -7.601 -9.336 1.00 91.38 100 ASP A CA 1
ATOM 737 C C . ASP A 1 100 ? 13.972 -6.128 -9.098 1.00 91.38 100 ASP A C 1
ATOM 739 O O . ASP A 1 100 ? 13.014 -5.832 -8.378 1.00 91.38 100 ASP A O 1
ATOM 743 N N . GLN A 1 101 ? 14.711 -5.196 -9.704 1.00 93.12 101 GLN A N 1
ATOM 744 C CA . GLN A 1 101 ? 14.350 -3.783 -9.682 1.00 93.12 101 GLN A CA 1
ATOM 745 C C . GLN A 1 101 ? 13.156 -3.542 -10.602 1.00 93.12 101 GLN A C 1
ATOM 747 O O . GLN A 1 101 ? 13.157 -3.983 -11.752 1.00 93.12 101 GLN A O 1
ATOM 752 N N . VAL A 1 102 ? 12.138 -2.834 -10.115 1.00 94.69 102 VAL A N 1
ATOM 753 C CA . VAL A 1 102 ? 10.949 -2.510 -10.912 1.00 94.69 102 VAL A CA 1
ATOM 754 C C . VAL A 1 102 ? 11.332 -1.732 -12.174 1.00 94.69 102 VAL A C 1
ATOM 756 O O . VAL A 1 102 ? 12.077 -0.752 -12.131 1.00 94.69 102 VAL A O 1
ATOM 759 N N . ALA A 1 103 ? 10.799 -2.180 -13.308 1.00 94.44 103 ALA A N 1
ATOM 760 C CA . ALA A 1 103 ? 10.854 -1.486 -14.585 1.00 94.44 103 ALA A CA 1
ATOM 761 C C . ALA A 1 103 ? 9.540 -0.711 -14.768 1.00 94.44 103 ALA A C 1
ATOM 763 O O . ALA A 1 103 ? 8.518 -1.304 -15.115 1.00 94.44 103 ALA A O 1
ATOM 764 N N . ALA A 1 104 ? 9.553 0.595 -14.479 1.00 93.12 104 ALA A N 1
ATOM 765 C CA . ALA A 1 104 ? 8.349 1.433 -14.455 1.00 93.12 104 ALA A CA 1
ATOM 766 C C . ALA A 1 104 ? 7.565 1.410 -15.782 1.00 93.12 104 ALA A C 1
ATOM 768 O O . ALA A 1 104 ? 6.341 1.362 -15.772 1.00 93.12 104 ALA A O 1
ATOM 769 N N . ASP A 1 105 ? 8.268 1.359 -16.913 1.00 94.38 105 ASP A N 1
ATOM 770 C CA . ASP A 1 105 ? 7.705 1.228 -18.259 1.00 94.38 105 ASP A CA 1
ATOM 771 C C . ASP A 1 105 ? 6.935 -0.088 -18.449 1.00 94.38 105 ASP A C 1
ATOM 773 O O . ASP A 1 105 ? 5.801 -0.090 -18.928 1.00 94.38 105 ASP A O 1
ATOM 777 N N . ARG A 1 106 ? 7.513 -1.213 -18.013 1.00 96.50 106 ARG A N 1
ATOM 778 C CA . ARG A 1 106 ? 6.862 -2.531 -18.094 1.00 96.50 106 ARG A CA 1
ATOM 779 C C . ARG A 1 106 ? 5.684 -2.643 -17.137 1.00 96.50 106 ARG A C 1
ATOM 781 O O . ARG A 1 106 ? 4.667 -3.240 -17.477 1.00 96.50 106 ARG A O 1
ATOM 788 N N . LEU A 1 107 ? 5.827 -2.074 -15.941 1.00 95.75 107 LEU A N 1
ATOM 789 C CA . LEU A 1 107 ? 4.754 -2.028 -14.957 1.00 95.75 107 LEU A CA 1
ATOM 790 C C . LEU A 1 107 ? 3.571 -1.209 -15.482 1.00 95.75 107 LEU A C 1
ATOM 792 O O . LEU A 1 107 ? 2.437 -1.669 -15.395 1.00 95.75 107 LEU A O 1
ATOM 796 N N . LEU A 1 108 ? 3.837 -0.041 -16.073 1.00 94.00 108 LEU A N 1
ATOM 797 C CA . LEU A 1 108 ? 2.809 0.796 -16.685 1.00 94.00 108 LEU A CA 1
ATOM 798 C C . LEU A 1 108 ? 2.087 0.062 -17.819 1.00 94.00 108 LEU A C 1
ATOM 800 O O . LEU A 1 108 ? 0.864 0.105 -17.865 1.00 94.00 108 LEU A O 1
ATOM 804 N N . ALA A 1 109 ? 2.810 -0.652 -18.688 1.00 96.44 109 ALA A N 1
ATOM 805 C CA . ALA A 1 109 ? 2.193 -1.450 -19.749 1.00 96.44 109 ALA A CA 1
ATOM 806 C C . ALA A 1 109 ? 1.220 -2.506 -19.192 1.00 96.44 109 ALA A C 1
ATOM 808 O O . ALA A 1 109 ? 0.106 -2.629 -19.686 1.00 96.44 109 ALA A O 1
ATOM 809 N N . LEU A 1 110 ? 1.596 -3.210 -18.118 1.00 97.06 110 LEU A N 1
ATOM 810 C CA . LEU A 1 110 ? 0.703 -4.171 -17.461 1.00 97.06 110 LEU A CA 1
ATOM 811 C C . LEU A 1 110 ? -0.537 -3.499 -16.863 1.00 97.06 110 LEU A C 1
ATOM 813 O O . LEU A 1 110 ? -1.630 -4.045 -16.970 1.00 97.06 110 LEU A O 1
ATOM 817 N N . VAL A 1 111 ? -0.381 -2.328 -16.239 1.00 95.31 111 VAL A N 1
ATOM 818 C CA . VAL A 1 111 ? -1.519 -1.565 -15.704 1.00 95.31 111 VAL A CA 1
ATOM 819 C C . VAL A 1 111 ? -2.450 -1.115 -16.824 1.00 95.31 111 VAL A C 1
ATOM 821 O O . VAL A 1 111 ? -3.659 -1.219 -16.678 1.00 95.31 111 VAL A O 1
ATOM 824 N N . LEU A 1 112 ? -1.921 -0.648 -17.954 1.00 94.75 112 LEU A N 1
ATOM 825 C CA . LEU A 1 112 ? -2.748 -0.281 -19.107 1.00 94.75 112 LEU A CA 1
ATOM 826 C C . LEU A 1 112 ? -3.489 -1.493 -19.702 1.00 94.75 112 LEU A C 1
ATOM 828 O O . LEU A 1 112 ? -4.594 -1.328 -20.207 1.00 94.75 112 LEU A O 1
ATOM 832 N N . ASP A 1 113 ? -2.932 -2.697 -19.554 1.00 95.94 113 ASP A N 1
ATOM 833 C CA . ASP A 1 113 ? -3.559 -3.980 -19.907 1.00 95.94 113 ASP A CA 1
ATOM 834 C C . ASP A 1 113 ? -4.471 -4.556 -18.796 1.00 95.94 113 ASP A C 1
ATOM 836 O O . ASP A 1 113 ? -4.812 -5.743 -18.809 1.00 95.94 113 ASP A O 1
ATOM 840 N N . GLY A 1 114 ? -4.871 -3.751 -17.808 1.00 96.44 114 GLY A N 1
ATOM 841 C CA . GLY A 1 114 ? -5.847 -4.158 -16.790 1.00 96.44 114 GLY A CA 1
ATOM 842 C C . GLY A 1 114 ? -5.258 -4.809 -15.533 1.00 96.44 114 GLY A C 1
ATOM 843 O O . GLY A 1 114 ? -6.009 -5.305 -14.693 1.00 96.44 114 GLY A O 1
ATOM 844 N N . ALA A 1 115 ? -3.933 -4.838 -15.364 1.00 97.88 115 ALA A N 1
ATOM 845 C CA . ALA A 1 115 ? -3.325 -5.439 -14.180 1.00 97.88 115 ALA A CA 1
ATOM 846 C C . ALA A 1 115 ? -3.455 -4.557 -12.924 1.00 97.88 115 ALA A C 1
ATOM 848 O O . ALA A 1 115 ? -3.302 -3.336 -12.964 1.00 97.88 115 ALA A O 1
ATOM 849 N N . THR A 1 116 ? -3.635 -5.199 -11.769 1.00 97.94 116 THR A N 1
ATOM 850 C CA . THR A 1 116 ? -3.585 -4.571 -10.445 1.00 97.94 116 THR A CA 1
ATOM 851 C C . THR A 1 116 ? -2.161 -4.585 -9.893 1.00 97.94 116 THR A C 1
ATOM 853 O O . THR A 1 116 ? -1.546 -5.649 -9.754 1.00 97.94 116 THR A O 1
ATOM 856 N N . ILE A 1 117 ? -1.660 -3.423 -9.469 1.00 97.12 117 ILE A N 1
ATOM 857 C CA . ILE A 1 117 ? -0.450 -3.322 -8.644 1.00 97.12 117 ILE A CA 1
ATOM 858 C C . ILE A 1 117 ? -0.827 -3.527 -7.178 1.00 97.12 117 ILE A C 1
ATOM 860 O O . ILE A 1 117 ? -1.713 -2.856 -6.648 1.00 97.12 117 ILE A O 1
ATOM 864 N N . VAL A 1 118 ? -0.094 -4.403 -6.497 1.00 97.44 118 VAL A N 1
ATOM 865 C CA . VAL A 1 118 ? -0.152 -4.581 -5.045 1.00 97.44 118 VAL A CA 1
ATOM 866 C C . VAL A 1 118 ? 1.155 -4.089 -4.438 1.00 97.44 118 VAL A C 1
ATOM 868 O O . VAL A 1 118 ? 2.181 -4.766 -4.525 1.00 97.44 118 VAL A O 1
ATOM 871 N N . LEU A 1 119 ? 1.112 -2.926 -3.792 1.00 97.38 119 LEU A N 1
ATOM 872 C CA . LEU A 1 119 ? 2.20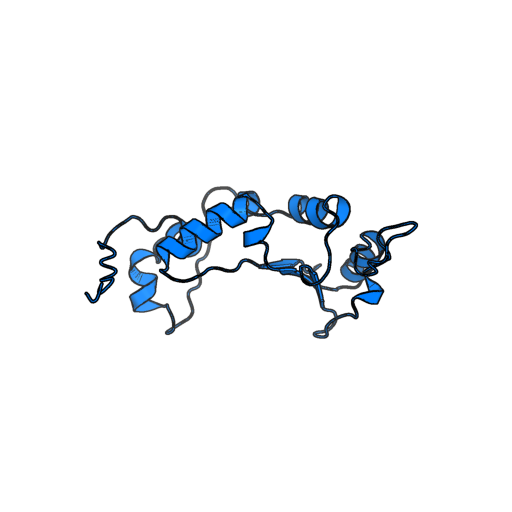7 -2.420 -2.967 1.00 97.38 119 LEU A CA 1
ATOM 873 C C . LEU A 1 119 ? 2.022 -2.944 -1.550 1.00 97.38 119 LEU A C 1
ATOM 875 O O . LEU A 1 119 ? 0.957 -2.771 -0.959 1.00 97.38 119 LEU A O 1
ATOM 879 N N . GLN A 1 120 ? 3.037 -3.591 -0.989 1.00 96.50 120 GLN A N 1
ATOM 880 C CA . GLN A 1 120 ? 2.911 -4.242 0.311 1.00 96.50 120 GLN A CA 1
ATOM 881 C C . GLN A 1 120 ? 3.976 -3.802 1.294 1.00 96.50 120 GLN A C 1
ATOM 883 O O . GLN A 1 120 ? 5.084 -3.435 0.917 1.00 96.50 120 GLN A O 1
ATOM 888 N N . GLY A 1 121 ? 3.633 -3.856 2.580 1.00 95.88 121 GLY A N 1
ATOM 889 C CA . GLY A 1 121 ? 4.564 -3.453 3.626 1.00 95.88 121 GLY A CA 1
ATOM 890 C C . GLY A 1 121 ? 4.798 -1.942 3.679 1.00 95.88 121 GLY A C 1
ATOM 891 O O . GLY A 1 121 ? 5.835 -1.516 4.175 1.00 95.88 121 GLY A O 1
ATOM 892 N N . LEU A 1 122 ? 3.849 -1.127 3.204 1.00 96.94 122 LEU A N 1
ATOM 893 C CA . LEU A 1 122 ? 4.004 0.331 3.108 1.00 96.94 122 LEU A CA 1
ATOM 894 C C . LEU A 1 122 ? 4.245 1.004 4.466 1.00 96.94 122 LEU A C 1
ATOM 896 O O . LEU A 1 122 ? 5.005 1.962 4.549 1.00 96.94 122 LEU A O 1
ATOM 900 N N . HIS A 1 123 ? 3.688 0.438 5.538 1.00 96.38 123 HIS A N 1
ATOM 901 C CA . HIS A 1 123 ? 3.946 0.832 6.929 1.00 96.38 123 HIS A CA 1
ATOM 902 C C . HIS A 1 123 ? 5.435 0.806 7.333 1.00 96.38 123 HIS A C 1
ATOM 904 O O . HIS A 1 123 ? 5.796 1.368 8.359 1.00 96.38 123 HIS A O 1
ATOM 910 N N . ARG A 1 124 ? 6.315 0.177 6.541 1.00 93.75 124 ARG A N 1
ATOM 911 C CA . ARG A 1 124 ? 7.763 0.107 6.799 1.00 93.75 124 ARG A CA 1
ATOM 912 C C . ARG A 1 124 ? 8.588 1.121 6.011 1.00 93.75 124 ARG A C 1
ATOM 914 O O . ARG A 1 124 ? 9.758 1.306 6.323 1.00 93.75 124 ARG A O 1
ATOM 921 N N . VAL A 1 125 ? 8.023 1.696 4.950 1.00 91.75 125 VAL A N 1
ATOM 922 C CA . VAL A 1 125 ? 8.793 2.429 3.928 1.00 91.75 125 VAL A CA 1
ATOM 923 C C . VAL A 1 125 ? 8.202 3.788 3.563 1.00 91.75 125 VAL A C 1
ATOM 925 O O . VAL A 1 125 ? 8.886 4.583 2.924 1.00 91.75 125 VAL A O 1
ATOM 928 N N . TRP A 1 126 ? 6.957 4.074 3.957 1.00 96.19 126 TRP A N 1
ATOM 929 C CA . TRP A 1 126 ? 6.281 5.329 3.637 1.00 96.19 126 TRP A CA 1
ATOM 930 C C . TRP A 1 126 ? 5.919 6.100 4.917 1.00 96.19 126 TRP A C 1
ATOM 932 O O . TRP A 1 126 ? 5.005 5.675 5.627 1.00 96.19 126 TRP A O 1
ATOM 942 N N . PRO A 1 127 ? 6.591 7.229 5.230 1.00 96.50 127 PRO A N 1
ATOM 943 C CA . PRO A 1 127 ? 6.526 7.841 6.561 1.00 96.50 127 PRO A CA 1
ATOM 944 C C . PRO A 1 127 ? 5.116 8.181 7.077 1.00 96.50 127 PRO A C 1
ATOM 946 O O . PRO A 1 127 ? 4.831 7.838 8.227 1.00 96.50 127 PRO A O 1
ATOM 949 N N . PRO A 1 128 ? 4.198 8.769 6.276 1.00 97.06 128 PRO A N 1
ATOM 950 C CA . PRO A 1 128 ? 2.824 9.000 6.730 1.00 97.06 128 PRO A CA 1
ATOM 951 C C . PRO A 1 128 ? 2.099 7.711 7.143 1.00 97.06 128 PRO A C 1
ATOM 953 O O . PRO A 1 128 ? 1.368 7.692 8.131 1.00 97.06 128 PRO A O 1
ATOM 956 N N . LEU A 1 129 ? 2.337 6.610 6.421 1.00 97.69 129 LEU A N 1
ATOM 957 C CA . LEU A 1 129 ? 1.746 5.308 6.727 1.00 97.69 129 LEU A CA 1
ATOM 958 C C . LEU A 1 129 ? 2.428 4.603 7.894 1.00 97.69 129 LEU A C 1
ATOM 960 O O . LEU A 1 129 ? 1.748 3.872 8.605 1.00 97.69 129 LEU A O 1
ATOM 964 N N . THR A 1 130 ? 3.725 4.816 8.110 1.00 97.75 130 THR A N 1
ATOM 965 C CA . THR A 1 130 ? 4.421 4.336 9.311 1.00 97.75 130 THR A CA 1
ATOM 966 C C . THR A 1 130 ? 3.800 4.953 10.559 1.00 97.75 130 THR A C 1
ATOM 968 O O . THR A 1 130 ? 3.282 4.225 11.400 1.00 97.75 130 THR A O 1
ATOM 971 N N . ALA A 1 131 ? 3.732 6.288 10.626 1.00 97.62 131 ALA A N 1
ATOM 972 C CA . ALA A 1 131 ? 3.158 6.987 11.775 1.00 97.62 131 ALA A CA 1
ATOM 973 C C . ALA A 1 131 ? 1.691 6.595 12.023 1.00 97.62 131 ALA A C 1
ATOM 975 O O . ALA A 1 131 ? 1.286 6.347 13.159 1.00 97.62 131 ALA A O 1
ATOM 976 N N . PHE A 1 132 ? 0.894 6.497 10.955 1.00 97.44 132 PHE A N 1
ATOM 977 C CA . PHE A 1 132 ? -0.502 6.088 11.073 1.00 97.44 132 PHE A CA 1
ATOM 978 C C . PHE A 1 132 ? -0.661 4.630 11.527 1.00 97.44 132 PHE A C 1
ATOM 980 O O . PHE A 1 132 ? -1.523 4.341 12.356 1.00 97.44 132 PHE A O 1
ATOM 987 N N . ALA A 1 133 ? 0.156 3.707 11.009 1.00 9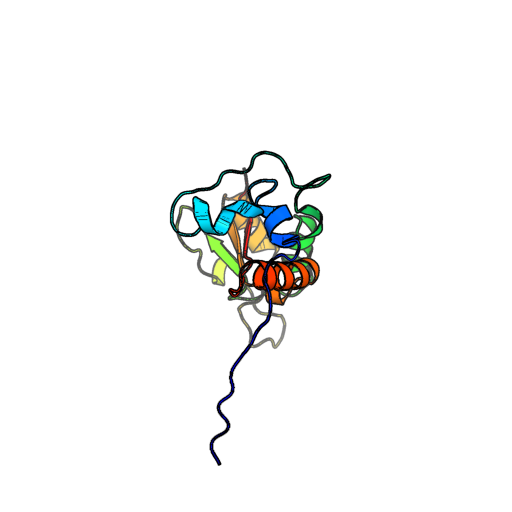8.00 133 ALA A N 1
ATOM 988 C CA . ALA A 1 133 ? 0.106 2.299 11.393 1.00 98.00 133 ALA A CA 1
ATOM 989 C C . ALA A 1 133 ? 0.502 2.090 12.859 1.00 98.00 133 ALA A C 1
ATOM 991 O O . ALA A 1 133 ? -0.152 1.300 13.535 1.00 98.00 133 ALA A O 1
ATOM 992 N N . ASP A 1 134 ? 1.497 2.826 13.361 1.00 97.44 134 ASP A N 1
ATOM 993 C CA . ASP A 1 134 ? 1.904 2.774 14.770 1.00 97.44 134 ASP A CA 1
ATOM 994 C C . ASP A 1 134 ? 0.771 3.239 15.694 1.00 97.44 134 ASP A C 1
ATOM 996 O O . ASP A 1 134 ? 0.445 2.578 16.683 1.00 97.44 134 ASP A O 1
ATOM 1000 N N . GLN A 1 135 ? 0.102 4.340 15.339 1.00 97.31 135 GLN A N 1
ATOM 1001 C CA . GLN A 1 135 ? -1.041 4.844 16.099 1.00 97.31 135 GLN A CA 1
ATOM 1002 C C . GLN A 1 135 ? -2.234 3.883 16.045 1.00 97.31 135 GLN A C 1
ATOM 1004 O O . GLN A 1 135 ? -2.863 3.612 17.066 1.00 97.31 135 GLN A O 1
ATOM 1009 N N . LEU A 1 136 ? -2.533 3.322 14.870 1.00 97.06 136 LEU A N 1
ATOM 1010 C CA . LEU A 1 136 ? -3.607 2.343 14.728 1.00 97.06 136 LEU A CA 1
ATOM 1011 C C . LEU A 1 136 ? -3.297 1.046 15.489 1.00 97.06 136 LEU A C 1
ATOM 1013 O O . LEU A 1 136 ? -4.205 0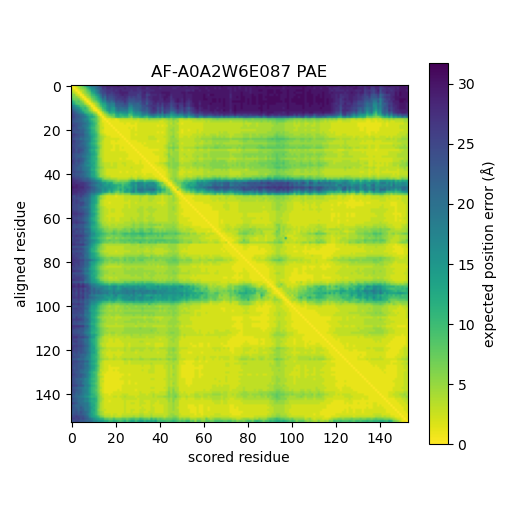.446 16.061 1.00 97.06 136 LEU A O 1
ATOM 1017 N N . ALA A 1 137 ? -2.032 0.626 15.533 1.00 97.12 137 ALA A N 1
ATOM 1018 C CA . ALA A 1 137 ? -1.605 -0.525 16.317 1.00 97.12 137 ALA A CA 1
ATOM 1019 C C . ALA A 1 137 ? -1.799 -0.286 17.819 1.00 97.12 137 ALA A C 1
ATOM 1021 O O . ALA A 1 137 ? -2.288 -1.177 18.514 1.00 97.12 137 ALA A O 1
ATOM 1022 N N . ALA A 1 138 ? -1.496 0.922 18.307 1.00 96.25 138 ALA A N 1
ATOM 1023 C CA . ALA A 1 138 ? -1.776 1.319 19.685 1.00 96.25 138 ALA A CA 1
ATOM 1024 C C . ALA A 1 138 ? -3.287 1.334 19.990 1.00 96.25 138 ALA A C 1
ATOM 1026 O O . ALA A 1 138 ? -3.706 0.808 21.020 1.00 96.25 138 ALA A O 1
ATOM 1027 N N . ASP A 1 139 ? -4.115 1.858 19.079 1.00 95.81 139 ASP A N 1
ATOM 1028 C CA . ASP A 1 139 ? -5.576 1.896 19.238 1.00 95.81 139 ASP A CA 1
ATOM 1029 C C . ASP A 1 139 ? -6.217 0.496 19.261 1.00 95.81 139 ASP A C 1
ATOM 1031 O O . ASP A 1 139 ? -7.225 0.282 19.945 1.00 95.81 139 ASP A O 1
ATOM 1035 N N . LEU A 1 140 ? -5.659 -0.446 18.491 1.00 93.81 140 LEU A N 1
ATOM 1036 C CA . LEU A 1 140 ? -6.154 -1.820 18.362 1.00 93.81 140 LEU A CA 1
ATOM 1037 C C . LEU A 1 140 ? -5.543 -2.793 19.379 1.00 93.81 140 LEU A C 1
ATOM 1039 O O . LEU A 1 140 ? -6.152 -3.823 19.657 1.00 93.81 140 LEU A O 1
ATOM 1043 N N . GLY A 1 141 ? -4.346 -2.509 19.896 1.00 93.69 141 GLY A N 1
ATOM 1044 C CA . GLY A 1 141 ? -3.556 -3.456 20.688 1.00 93.69 141 GLY A CA 1
ATOM 1045 C C . GLY A 1 141 ? -2.961 -4.611 19.868 1.00 93.69 141 GLY A C 1
ATOM 1046 O O . GLY A 1 141 ? -2.613 -5.646 20.431 1.00 93.69 141 GLY A O 1
ATOM 1047 N N . HIS A 1 142 ? -2.856 -4.463 18.542 1.00 93.69 142 HIS A N 1
ATOM 1048 C CA . HIS A 1 142 ? -2.361 -5.493 17.623 1.00 93.69 142 HIS A CA 1
ATOM 1049 C C . HIS A 1 142 ? -1.476 -4.887 16.522 1.00 93.69 142 HIS A C 1
ATOM 1051 O O . HIS A 1 142 ? -1.734 -3.760 16.101 1.00 93.69 142 HIS A O 1
ATOM 1057 N N . PRO A 1 143 ? -0.478 -5.624 15.993 1.00 95.69 143 PRO A N 1
ATOM 1058 C CA . PRO A 1 143 ? 0.331 -5.156 14.870 1.00 95.69 143 PRO A CA 1
ATOM 1059 C C . PRO A 1 143 ? -0.510 -4.816 13.631 1.00 95.69 143 PRO A C 1
ATOM 1061 O O . PRO A 1 143 ? -1.421 -5.560 13.265 1.00 95.69 143 PRO A O 1
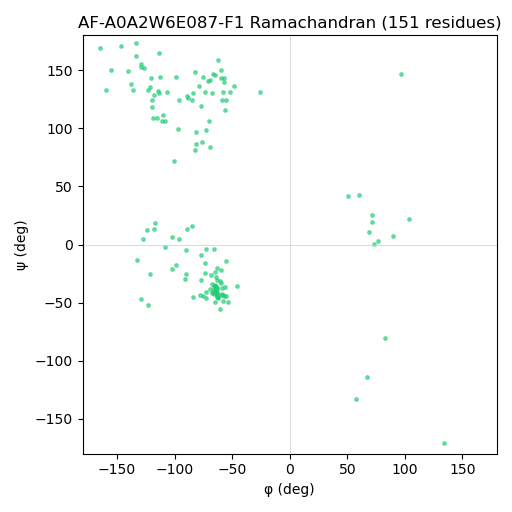ATOM 1064 N N . VAL A 1 144 ? -0.156 -3.724 12.951 1.00 97.62 144 VAL A N 1
ATOM 1065 C CA . VAL A 1 144 ? -0.831 -3.248 11.737 1.00 97.62 144 VAL A CA 1
ATOM 1066 C C . VAL A 1 144 ? 0.102 -3.352 10.538 1.00 97.62 144 VAL A C 1
ATOM 1068 O O . VAL A 1 144 ? 1.229 -2.863 10.560 1.00 97.62 144 VAL A O 1
ATOM 1071 N N . GLN A 1 145 ? -0.402 -3.942 9.454 1.00 97.31 145 GLN A N 1
ATOM 1072 C CA . GLN A 1 145 ? 0.246 -3.930 8.149 1.00 97.31 145 GLN A CA 1
ATOM 1073 C C . GLN A 1 145 ? -0.606 -3.149 7.149 1.00 97.31 145 GLN A C 1
ATOM 1075 O O . GLN A 1 145 ? -1.797 -3.406 6.995 1.00 97.31 145 GLN A O 1
ATOM 1080 N N . VAL A 1 146 ? 0.042 -2.248 6.409 1.00 97.81 146 VAL A N 1
ATOM 1081 C CA . VAL A 1 146 ? -0.581 -1.501 5.309 1.00 97.81 146 VAL A CA 1
ATOM 1082 C C . VAL A 1 146 ? -0.090 -2.003 3.951 1.00 97.81 146 VAL A C 1
ATOM 1084 O O . VAL A 1 146 ? 1.121 -2.109 3.729 1.00 97.81 146 VAL A O 1
ATOM 1087 N N . ASN A 1 147 ? -1.043 -2.261 3.051 1.00 97.44 147 ASN A N 1
ATOM 1088 C CA . ASN A 1 147 ? -0.845 -2.546 1.629 1.00 97.44 147 ASN A CA 1
ATOM 1089 C C . ASN A 1 147 ? -1.768 -1.627 0.802 1.00 97.44 147 ASN A C 1
ATOM 1091 O O . ASN A 1 147 ? -2.835 -1.249 1.288 1.00 97.44 147 ASN A O 1
ATOM 1095 N N . ALA A 1 148 ? -1.393 -1.314 -0.437 1.00 97.12 148 ALA A N 1
ATOM 1096 C CA . ALA A 1 148 ? -2.221 -0.574 -1.389 1.00 97.12 148 ALA A CA 1
ATOM 1097 C C . ALA A 1 148 ? -2.474 -1.407 -2.651 1.00 97.12 148 ALA A C 1
ATOM 1099 O O . ALA A 1 148 ? -1.588 -2.128 -3.114 1.00 97.12 148 ALA A O 1
ATOM 1100 N N . TYR A 1 149 ? -3.680 -1.276 -3.199 1.00 96.50 149 TYR A N 1
ATOM 1101 C CA . TYR A 1 149 ? -4.128 -1.943 -4.418 1.00 96.50 149 TYR A CA 1
ATOM 1102 C C . TYR A 1 149 ? -4.491 -0.867 -5.435 1.00 96.50 149 TYR A C 1
ATOM 1104 O O . TYR A 1 149 ? -5.366 -0.044 -5.169 1.00 96.50 149 TYR A O 1
ATOM 1112 N N . ILE A 1 150 ? -3.794 -0.851 -6.566 1.00 95.94 150 ILE A N 1
ATOM 1113 C CA . ILE A 1 150 ? -4.009 0.112 -7.641 1.00 95.94 150 ILE A CA 1
ATOM 1114 C C . ILE A 1 150 ? -4.495 -0.679 -8.842 1.00 95.94 150 ILE A C 1
ATOM 1116 O O . ILE A 1 150 ? -3.724 -1.437 -9.429 1.00 95.94 150 ILE A O 1
ATOM 1120 N N . THR A 1 151 ? -5.771 -0.514 -9.170 1.00 94.12 151 THR A N 1
ATOM 1121 C CA . THR A 1 151 ? -6.429 -1.189 -10.288 1.00 94.12 151 THR A CA 1
ATOM 1122 C C . THR A 1 151 ? -6.908 -0.122 -11.273 1.00 94.12 151 THR A C 1
ATOM 1124 O O . THR A 1 151 ? -7.548 0.836 -10.828 1.00 94.12 151 THR A O 1
ATOM 1127 N N . PRO A 1 152 ? -6.577 -0.238 -12.570 1.00 89.88 152 PRO A N 1
ATOM 1128 C CA . PRO A 1 152 ? -7.137 0.623 -13.614 1.00 89.88 152 PRO A CA 1
ATOM 1129 C C . PRO A 1 152 ? -8.670 0.442 -13.714 1.00 89.88 152 PRO A C 1
ATOM 1131 O O . PRO A 1 152 ? -9.187 -0.564 -13.223 1.00 89.88 152 PRO A O 1
ATOM 1134 N N . PRO A 1 153 ? -9.401 1.419 -14.283 1.00 80.31 153 PRO A N 1
ATOM 1135 C CA . PRO A 1 153 ? -10.854 1.338 -14.463 1.00 80.31 153 PRO A CA 1
ATOM 1136 C C . PRO A 1 153 ? -11.299 0.218 -15.411 1.00 80.31 153 PRO A C 1
ATOM 1138 O O . PRO A 1 153 ? -10.506 -0.165 -16.301 1.00 80.31 153 PRO A O 1
#

pLDDT: mean 87.76, std 16.25, range [30.88, 98.0]

Foldseek 3Di:
DDDDPPPPPDDDDDDLVLLCQVQPPCLVVCVPPPVVPHDGDDDDARPDPRCVVLPDVVNVCCCQPPVQDFPPQKWKDDPNHTDDQLQFWQAPDVPGPDGTGGDSVSVVVVLVVFMKMKGWQCLPPGVSNVVSQVSNCVSVVHHDIDMDIDTDD

Solvent-accessible surface area (backbone atoms only — not comparable to full-atom values): 9155 Å² total; per-residue (Å²): 139,80,85,77,82,76,85,78,83,82,78,90,84,71,86,41,64,50,40,28,56,72,40,47,88,47,41,84,49,30,71,83,69,26,61,98,73,43,91,80,88,72,83,76,66,40,80,99,65,48,55,51,86,54,57,41,72,68,54,49,50,42,41,48,72,70,62,69,38,38,68,84,43,48,50,43,33,44,94,95,36,78,52,64,62,77,69,32,26,32,58,71,47,93,91,45,89,49,58,47,28,53,31,53,70,44,42,48,54,42,32,76,71,60,18,28,41,36,41,42,59,38,37,79,78,38,70,56,34,26,59,48,31,55,47,32,16,66,56,68,76,45,94,58,83,39,66,48,77,49,64,60,136

Mean predicted aligned error: 7.4 Å

Nearest PDB structures (foldseek):
  4e4h-assembly1_C  TM=8.710E-01  e=1.853E-04  Homo sapiens
  4cco-assembly1_A-2  TM=7.956E-01  e=3.974E-04  Homo sapiens
  4ccj-assembly1_D  TM=7.986E-01  e=5.820E-04  Homo sapiens
  4ccn-assembly1_A-2  TM=7.817E-01  e=7.506E-04  Homo sapiens
  4y33-assembly1_D  TM=7.666E-01  e=7.999E-04  Homo sapiens

Sequence (153 aa):
MTVSTTEAGRAPGGDRPALRRCAGSAAEGFARDHWGRRPLLCRGAPSGHGFADLFSLDAVDELVSRRGLRTPFIRVVQDGSAVDPRRYTRSGGAGAEIGDQVAADRLLALVLDGATIVLQGLHRVWPPLTAFADQLAADLGHPVQVNAYITPP